Protein AF-A0A7S7SJK0-F1 (afdb_monomer_lite)

pLDDT: mean 70.86, std 20.05, range [31.08, 94.06]

Secondary structure (DSSP, 8-state):
------------------------S---SSSTT---TT--HHHHHHHHHHHHHHH---SHHHHHHHHHHHHHHHHHHHHHHHHHHHHHHHHHHHHHHHHHH-TT--HHHHHHHHHHH--HHHHHHHHHHHHHHHHHHHHHHHHHHHHHHHHHS--

Sequence (155 aa):
MQIFSQTTEDFVPSRRLAKTAGAGPLAGDASDNLITCIEDPSLYSSLRDDVHQHFNPTTRFEQHLADAIAEELWRKARYSLVETTALTVAIERDWETVQQSCPDADPSYRTYVAFRNLDARDTACVRASQDSETRAWRRSRADVATLQALRSKPR

Structure (mmCIF, N/CA/C/O backbone):
data_AF-A0A7S7SJK0-F1
#
_entry.id   AF-A0A7S7SJK0-F1
#
loop_
_atom_site.group_PDB
_atom_site.id
_atom_site.type_symbol
_atom_site.label_atom_id
_atom_site.label_alt_id
_atom_site.label_comp_id
_atom_site.label_asym_id
_atom_site.label_entity_id
_atom_site.label_seq_id
_atom_site.pdbx_PDB_ins_code
_atom_site.Cartn_x
_atom_site.Cartn_y
_atom_site.Cartn_z
_atom_site.occupancy
_atom_site.B_iso_or_equiv
_atom_site.auth_seq_id
_atom_site.auth_comp_id
_atom_site.auth_asym_id
_atom_site.auth_atom_id
_atom_site.pdbx_PDB_model_num
ATOM 1 N N . MET A 1 1 ? -8.897 -25.981 -47.854 1.00 40.97 1 MET A N 1
ATOM 2 C CA . MET A 1 1 ? -7.761 -25.352 -47.149 1.00 40.97 1 MET A CA 1
ATOM 3 C C . MET A 1 1 ? -8.038 -23.852 -47.136 1.00 40.97 1 MET A C 1
ATOM 5 O O . MET A 1 1 ? -7.828 -23.197 -48.145 1.00 40.97 1 MET A O 1
ATOM 9 N N . GLN A 1 2 ? -8.709 -23.359 -46.092 1.00 31.08 2 GLN A N 1
ATOM 10 C CA . GLN A 1 2 ? -9.203 -21.978 -46.014 1.00 31.08 2 GLN A CA 1
ATOM 11 C C . GLN A 1 2 ? -8.197 -21.105 -45.261 1.00 31.08 2 GLN A C 1
ATOM 13 O O . GLN A 1 2 ? -7.796 -21.433 -44.148 1.00 31.08 2 GLN A O 1
ATOM 18 N N . ILE A 1 3 ? -7.796 -20.012 -45.906 1.00 34.19 3 ILE A N 1
ATOM 19 C CA . ILE A 1 3 ? -6.937 -18.956 -45.375 1.00 34.19 3 ILE A CA 1
ATOM 20 C C . ILE A 1 3 ? -7.861 -17.972 -44.649 1.00 34.19 3 ILE A C 1
ATOM 22 O O . ILE A 1 3 ? -8.669 -17.303 -45.291 1.00 34.19 3 ILE A O 1
ATOM 26 N N . PHE A 1 4 ? -7.784 -17.912 -43.318 1.00 31.47 4 PHE A N 1
ATOM 27 C CA . PHE A 1 4 ? -8.498 -16.905 -42.535 1.00 31.47 4 PHE A CA 1
ATOM 28 C C . PHE A 1 4 ? -7.706 -15.595 -42.543 1.00 31.47 4 PHE A C 1
ATOM 30 O O . PHE A 1 4 ? -6.696 -15.449 -41.862 1.00 31.47 4 PHE A O 1
ATOM 37 N N . SER A 1 5 ? -8.198 -14.650 -43.339 1.00 37.75 5 SER A N 1
ATOM 38 C CA . SER A 1 5 ? -7.931 -13.220 -43.221 1.00 37.75 5 SER A CA 1
ATOM 39 C C . SER A 1 5 ? -8.634 -12.703 -41.964 1.00 37.75 5 SER A C 1
ATOM 41 O O . SER A 1 5 ? -9.856 -12.572 -41.971 1.00 37.75 5 SER A O 1
ATOM 43 N N . GLN A 1 6 ? -7.891 -12.420 -40.894 1.00 34.84 6 GLN A N 1
ATOM 44 C CA . GLN A 1 6 ? -8.413 -11.655 -39.763 1.00 34.84 6 GLN A CA 1
ATOM 45 C C . GLN A 1 6 ? -8.103 -10.178 -39.986 1.00 34.84 6 GLN A C 1
ATOM 47 O O . GLN A 1 6 ? -6.962 -9.730 -39.908 1.00 34.84 6 GLN A O 1
ATOM 52 N N . THR A 1 7 ? -9.159 -9.451 -40.323 1.00 32.53 7 THR A N 1
ATOM 53 C CA . THR A 1 7 ? -9.252 -8.000 -40.265 1.00 32.53 7 THR A CA 1
ATOM 54 C C . THR A 1 7 ? -9.003 -7.523 -38.839 1.00 32.53 7 THR A C 1
ATOM 56 O O . THR A 1 7 ? -9.594 -8.029 -37.888 1.00 32.53 7 THR A O 1
ATOM 59 N N . THR A 1 8 ? -8.121 -6.537 -38.715 1.00 42.62 8 THR A N 1
ATOM 60 C CA . THR A 1 8 ? -7.952 -5.666 -37.553 1.00 42.62 8 THR A CA 1
ATOM 61 C C . THR A 1 8 ? -9.282 -5.001 -37.204 1.00 42.62 8 THR A C 1
ATOM 63 O O . THR A 1 8 ? -9.654 -4.009 -37.827 1.00 42.62 8 THR A O 1
ATOM 66 N N . GLU A 1 9 ? -9.990 -5.551 -36.221 1.00 32.28 9 GLU A N 1
ATOM 67 C CA . GLU A 1 9 ? -11.040 -4.844 -35.492 1.00 32.28 9 GLU A CA 1
ATOM 68 C C . GLU A 1 9 ? -10.443 -4.291 -34.194 1.00 32.28 9 GLU A C 1
ATOM 70 O O . GLU A 1 9 ? -10.109 -5.020 -33.262 1.00 32.28 9 GLU A O 1
ATOM 75 N N . ASP A 1 10 ? -10.233 -2.977 -34.212 1.00 32.53 10 ASP A N 1
ATOM 76 C CA . ASP A 1 10 ? -10.351 -2.026 -33.111 1.00 32.53 10 ASP A CA 1
ATOM 77 C C . ASP A 1 10 ? -10.392 -2.609 -31.688 1.00 32.53 10 ASP A C 1
ATOM 79 O O . ASP A 1 10 ? -11.446 -2.823 -31.084 1.00 32.53 10 ASP A O 1
ATOM 83 N N . PHE A 1 11 ? -9.212 -2.737 -31.078 1.00 31.73 11 PHE A N 1
ATOM 84 C CA . PHE A 1 11 ? -9.103 -2.822 -29.627 1.00 31.73 11 PHE A CA 1
ATOM 85 C C . PHE A 1 11 ? -9.371 -1.436 -29.025 1.00 31.73 11 PHE A C 1
ATOM 87 O O . PHE A 1 11 ? -8.457 -0.660 -28.752 1.00 31.73 11 PHE A O 1
ATOM 94 N N . VAL A 1 12 ? -10.646 -1.111 -28.816 1.00 31.88 12 VAL A N 1
ATOM 95 C CA . VAL A 1 12 ? -11.053 -0.026 -27.918 1.00 31.88 12 VAL A CA 1
ATOM 96 C C . VAL A 1 12 ? -11.186 -0.637 -26.522 1.00 31.88 12 VAL A C 1
ATOM 98 O O . VAL A 1 12 ? -12.154 -1.365 -26.281 1.00 31.88 12 VAL A O 1
ATOM 101 N N . PRO A 1 13 ? -10.283 -0.371 -25.557 1.00 34.19 13 PRO A N 1
ATOM 102 C CA . PRO A 1 13 ? -10.493 -0.812 -24.189 1.00 34.19 13 PRO A CA 1
ATOM 103 C C . PRO A 1 13 ? -11.550 0.090 -23.548 1.00 34.19 13 PRO A C 1
ATOM 105 O O . PRO A 1 13 ? -11.265 0.967 -22.739 1.00 34.19 13 PRO A O 1
ATOM 108 N N . SER A 1 14 ? -12.813 -0.146 -23.890 1.00 36.09 14 SER A N 1
ATOM 109 C CA . SER A 1 14 ? -13.962 0.427 -23.204 1.00 36.09 14 SER A CA 1
ATOM 110 C C . SER A 1 14 ? -14.224 -0.358 -21.913 1.00 36.09 14 SER A C 1
ATOM 112 O O . SER A 1 14 ? -15.298 -0.922 -21.711 1.00 36.09 14 SER A O 1
ATOM 114 N N . ARG A 1 15 ? -13.236 -0.412 -21.008 1.00 36.66 15 ARG A N 1
ATOM 115 C CA . ARG A 1 15 ? -13.470 -0.847 -19.626 1.00 36.66 15 ARG A CA 1
ATOM 116 C C . ARG A 1 15 ? -14.046 0.336 -18.862 1.00 36.66 15 ARG A C 1
ATOM 118 O O . ARG A 1 15 ? -13.325 1.128 -18.264 1.00 36.66 15 ARG A O 1
ATOM 125 N N . ARG A 1 16 ? -15.377 0.455 -18.900 1.00 31.94 16 ARG A N 1
ATOM 126 C CA . ARG A 1 16 ? -16.115 1.248 -17.914 1.00 31.94 16 ARG A CA 1
ATOM 127 C C . ARG A 1 16 ? -15.641 0.821 -16.528 1.00 31.94 16 ARG A C 1
ATOM 129 O O . ARG A 1 16 ? -15.718 -0.359 -16.192 1.00 31.94 16 ARG A O 1
ATOM 136 N N . LEU A 1 17 ? -15.176 1.793 -15.752 1.00 36.09 17 LEU A N 1
ATOM 137 C CA . LEU A 1 17 ? -15.018 1.693 -14.308 1.00 36.09 17 LEU A CA 1
ATOM 138 C C . LEU A 1 17 ? -16.317 1.114 -13.743 1.00 36.09 17 LEU A C 1
ATOM 140 O O . LEU A 1 17 ? -17.369 1.755 -13.806 1.00 36.09 17 LEU A O 1
ATOM 144 N N . ALA A 1 18 ? -16.275 -0.135 -13.288 1.00 35.88 18 ALA A N 1
ATOM 145 C CA . ALA A 1 18 ? -17.434 -0.765 -12.690 1.00 35.88 18 ALA A CA 1
ATOM 146 C C . ALA A 1 18 ? -17.691 -0.063 -11.353 1.00 35.88 18 ALA A C 1
ATOM 148 O O . ALA A 1 18 ? -16.939 -0.240 -10.400 1.00 35.88 18 ALA A O 1
ATOM 149 N N . LYS A 1 19 ? -18.748 0.755 -11.283 1.00 35.94 19 LYS A N 1
ATOM 150 C CA . LYS A 1 19 ? -19.325 1.163 -9.999 1.00 35.94 19 LYS A CA 1
ATOM 151 C C . LYS A 1 19 ? -19.824 -0.109 -9.323 1.00 35.94 19 LYS A C 1
ATOM 153 O O . LYS A 1 19 ? -20.880 -0.624 -9.686 1.00 35.94 19 LYS A O 1
ATOM 158 N N . THR A 1 20 ? -19.068 -0.635 -8.370 1.00 37.34 20 THR A N 1
ATOM 159 C CA . THR A 1 20 ? -19.557 -1.696 -7.497 1.00 37.34 20 THR A CA 1
ATOM 160 C C . THR A 1 20 ? -20.664 -1.116 -6.627 1.00 37.34 20 THR A C 1
ATOM 162 O O . THR A 1 20 ? -20.424 -0.274 -5.765 1.00 37.34 20 THR A O 1
ATOM 165 N N . ALA A 1 21 ? -21.897 -1.558 -6.870 1.00 36.03 21 ALA A N 1
ATOM 166 C CA . ALA A 1 21 ? -23.017 -1.394 -5.953 1.00 36.03 21 ALA A CA 1
ATOM 167 C C . ALA A 1 21 ? -22.788 -2.311 -4.737 1.00 36.03 21 ALA A C 1
ATOM 169 O O . ALA A 1 21 ? -23.409 -3.358 -4.602 1.00 36.03 21 ALA A O 1
ATOM 170 N N . GLY A 1 22 ? -21.815 -1.956 -3.899 1.00 36.53 22 GLY A N 1
ATOM 171 C CA . GLY A 1 22 ? -21.465 -2.652 -2.666 1.00 36.53 22 GLY A CA 1
ATOM 172 C C . GLY A 1 22 ? -21.418 -1.630 -1.543 1.00 36.53 22 GLY A C 1
ATOM 173 O O . GLY A 1 22 ? -20.632 -0.691 -1.589 1.00 36.53 22 GLY A O 1
ATOM 174 N N . ALA A 1 23 ? -22.334 -1.765 -0.592 1.00 38.72 23 ALA A N 1
ATOM 175 C CA . ALA A 1 23 ? -22.609 -0.792 0.450 1.00 38.72 23 ALA A CA 1
ATOM 176 C C . ALA A 1 23 ? -21.415 -0.568 1.399 1.00 38.72 23 ALA A C 1
ATOM 178 O O . ALA A 1 23 ? -21.038 -1.452 2.162 1.00 38.72 23 ALA A O 1
ATOM 179 N N . GLY A 1 24 ? -20.901 0.660 1.399 1.00 37.38 24 GLY A N 1
ATOM 180 C CA . GLY A 1 24 ? -20.089 1.268 2.452 1.00 37.38 24 GLY A CA 1
ATOM 181 C C . GLY A 1 24 ? -20.411 2.771 2.503 1.00 37.38 24 GLY A C 1
ATOM 182 O O . GLY A 1 24 ? -20.765 3.339 1.467 1.00 37.38 24 GLY A O 1
ATOM 183 N N . PRO A 1 25 ? -20.366 3.441 3.671 1.00 34.09 25 PRO A N 1
ATOM 184 C CA . PRO A 1 25 ? -20.977 4.761 3.866 1.00 34.09 25 PRO A CA 1
ATOM 185 C C . PRO A 1 25 ? -20.201 5.951 3.266 1.00 34.09 25 PRO A C 1
ATOM 187 O O . PRO A 1 25 ? -20.456 7.088 3.651 1.00 34.09 25 PRO A O 1
ATOM 190 N N . LEU A 1 26 ? -19.280 5.750 2.320 1.00 40.62 26 LEU A N 1
ATOM 191 C CA . LEU A 1 26 ? -18.434 6.823 1.785 1.00 40.62 26 LEU A CA 1
ATOM 192 C C . LEU A 1 26 ? -18.559 6.937 0.260 1.00 40.62 26 LEU A C 1
ATOM 194 O O . LEU A 1 26 ? -17.663 6.603 -0.513 1.00 40.62 26 LEU A O 1
ATOM 198 N N . ALA A 1 27 ? -19.706 7.459 -0.176 1.00 38.97 27 ALA A N 1
ATOM 199 C CA . ALA A 1 27 ? -19.883 7.983 -1.525 1.00 38.97 27 ALA A CA 1
ATOM 200 C C . ALA A 1 27 ? -19.248 9.386 -1.614 1.00 38.97 27 ALA A C 1
ATOM 202 O O . ALA A 1 27 ? -19.915 10.394 -1.397 1.00 38.97 27 ALA A O 1
ATOM 203 N N . GLY A 1 28 ? -17.945 9.431 -1.896 1.00 33.97 28 GLY A N 1
ATOM 204 C CA . GLY A 1 28 ? -17.220 10.620 -2.355 1.00 33.97 28 GLY A CA 1
ATOM 205 C C . GLY A 1 28 ? -16.698 10.396 -3.777 1.00 33.97 28 GLY A C 1
ATOM 206 O O . GLY A 1 28 ? -16.425 9.256 -4.163 1.00 33.97 28 GLY A O 1
ATOM 207 N N . ASP A 1 29 ? -16.610 11.458 -4.576 1.00 34.47 29 ASP A N 1
ATOM 208 C CA . ASP A 1 29 ? -16.262 11.378 -5.997 1.00 34.47 29 ASP A CA 1
ATOM 209 C C . ASP A 1 29 ? -14.880 10.727 -6.268 1.00 34.47 29 ASP A C 1
ATOM 211 O O . ASP A 1 29 ? -13.823 11.223 -5.895 1.00 34.47 29 ASP A O 1
ATOM 215 N N . ALA A 1 30 ? -14.943 9.604 -6.989 1.00 45.72 30 ALA A N 1
ATOM 216 C CA . ALA A 1 30 ? -14.101 9.164 -8.111 1.00 45.72 30 ALA A CA 1
ATOM 217 C C . ALA A 1 30 ? -12.598 8.795 -7.986 1.00 45.72 30 ALA A C 1
ATOM 219 O O . ALA A 1 30 ? -12.090 8.279 -8.980 1.00 45.72 30 ALA A O 1
ATOM 220 N N . SER A 1 31 ? -11.891 8.903 -6.854 1.00 39.91 31 SER A N 1
ATOM 221 C CA . SER A 1 31 ? -10.561 8.239 -6.707 1.00 39.91 31 SER A CA 1
ATOM 222 C C . SER A 1 31 ? -10.532 7.134 -5.659 1.00 39.91 31 SER A C 1
ATOM 224 O O . SER A 1 31 ? -9.945 6.076 -5.880 1.00 39.91 31 SER A O 1
ATOM 226 N N . ASP A 1 32 ? -11.216 7.348 -4.541 1.00 39.22 32 ASP A N 1
ATOM 227 C CA . ASP A 1 32 ? -11.075 6.492 -3.358 1.00 39.22 32 ASP A CA 1
ATOM 228 C C . ASP A 1 32 ? -11.828 5.156 -3.498 1.00 39.22 32 ASP A C 1
ATOM 230 O O . ASP A 1 32 ? -11.499 4.178 -2.832 1.00 39.22 32 ASP A O 1
ATOM 234 N N . ASN A 1 33 ? -12.783 5.100 -4.434 1.00 40.28 33 ASN A N 1
ATOM 235 C CA . ASN A 1 33 ? -13.671 3.962 -4.697 1.00 40.28 33 ASN A CA 1
ATOM 236 C C . ASN A 1 33 ? -13.323 3.179 -5.977 1.00 40.28 33 ASN A C 1
ATOM 238 O O . ASN A 1 33 ? -14.126 2.372 -6.449 1.00 40.28 33 ASN A O 1
ATOM 242 N N . LEU A 1 34 ? -12.166 3.433 -6.594 1.00 40.44 34 LEU A N 1
ATOM 243 C CA . LEU A 1 34 ? -11.755 2.699 -7.790 1.00 40.44 34 LEU A CA 1
ATOM 244 C C . LEU A 1 34 ? -11.255 1.313 -7.402 1.00 40.44 34 LEU A C 1
ATOM 246 O O . LEU A 1 34 ? -10.059 1.146 -7.199 1.00 40.44 34 LEU A O 1
ATOM 250 N N . ILE A 1 35 ? -12.153 0.328 -7.329 1.00 44.25 35 ILE A N 1
ATOM 251 C CA . ILE A 1 35 ? -11.729 -1.068 -7.253 1.00 44.25 35 ILE A CA 1
ATOM 252 C C . ILE A 1 35 ? -11.104 -1.442 -8.595 1.00 44.25 35 ILE A C 1
ATOM 254 O O . ILE A 1 35 ? -11.789 -1.632 -9.602 1.00 44.25 35 ILE A O 1
ATOM 258 N N . THR A 1 36 ? -9.778 -1.463 -8.638 1.00 49.06 36 THR A N 1
ATOM 259 C CA . THR A 1 36 ? -9.019 -1.945 -9.789 1.00 49.06 36 THR A CA 1
ATOM 260 C C . THR A 1 36 ? -9.283 -3.443 -9.963 1.00 49.06 36 THR A C 1
ATOM 262 O O . THR A 1 36 ? -9.511 -4.165 -8.998 1.00 49.06 36 THR A O 1
ATOM 265 N N . CYS A 1 37 ? -9.258 -3.961 -11.195 1.00 48.22 37 CYS A N 1
ATOM 266 C CA . CYS A 1 37 ? -9.547 -5.379 -11.485 1.00 48.22 37 CYS A CA 1
ATOM 267 C C . CYS A 1 37 ? -8.523 -6.385 -10.911 1.00 48.22 37 CYS A C 1
ATOM 269 O O . CYS A 1 37 ? -8.579 -7.567 -11.231 1.00 48.22 37 CYS A O 1
ATOM 271 N N . ILE A 1 38 ? -7.571 -5.889 -10.128 1.00 50.00 38 ILE A N 1
ATOM 272 C CA . ILE A 1 38 ? -6.495 -6.603 -9.437 1.00 50.00 38 ILE A CA 1
ATOM 273 C C . ILE A 1 38 ? -6.698 -6.582 -7.914 1.00 50.00 38 ILE A C 1
ATOM 275 O O . ILE A 1 38 ? -5.887 -7.133 -7.178 1.00 50.00 38 ILE A O 1
ATOM 279 N N . GLU A 1 39 ? -7.771 -5.960 -7.428 1.00 62.91 39 GLU A N 1
ATOM 280 C CA . GLU A 1 39 ? -8.103 -5.944 -6.009 1.00 62.91 39 GLU A CA 1
ATOM 281 C C . GLU A 1 39 ? -8.801 -7.230 -5.590 1.00 62.91 39 GLU A C 1
ATOM 283 O O . GLU A 1 39 ? -9.778 -7.651 -6.208 1.00 62.91 39 GLU A O 1
ATOM 288 N N . ASP A 1 40 ? -8.298 -7.822 -4.509 1.00 69.56 40 ASP A N 1
ATOM 289 C CA . ASP A 1 40 ? -8.893 -8.971 -3.844 1.00 69.56 40 ASP A CA 1
ATOM 290 C C . ASP A 1 40 ? -9.774 -8.487 -2.675 1.00 69.56 40 ASP A C 1
ATOM 292 O O . ASP A 1 40 ? -9.247 -8.034 -1.652 1.00 69.56 40 ASP A O 1
ATOM 296 N N . PRO A 1 41 ? -11.115 -8.560 -2.787 1.00 71.50 41 PRO A N 1
ATOM 297 C CA . PRO A 1 41 ? -12.013 -8.187 -1.698 1.00 71.50 41 PRO A CA 1
ATOM 298 C C . PRO A 1 41 ? -11.835 -9.073 -0.462 1.00 71.50 41 PRO A C 1
ATOM 300 O O . PRO A 1 41 ? -12.111 -8.628 0.653 1.00 71.50 41 PRO A O 1
ATOM 303 N N . SER A 1 42 ? -11.356 -10.310 -0.639 1.00 80.12 42 SER A N 1
ATOM 304 C CA . SER A 1 42 ? -11.136 -11.237 0.472 1.00 80.12 42 SER A CA 1
ATOM 305 C C . SER A 1 42 ? -9.980 -10.789 1.369 1.00 80.12 42 SER A C 1
ATOM 307 O O . SER A 1 42 ? -10.044 -10.978 2.585 1.00 80.12 42 SER A O 1
ATOM 309 N N . LEU A 1 43 ? -8.991 -10.080 0.810 1.00 82.12 43 LEU A N 1
ATOM 310 C CA . LEU A 1 43 ? -7.908 -9.470 1.577 1.00 82.12 43 LEU A CA 1
ATOM 311 C C . LEU A 1 43 ? -8.432 -8.394 2.535 1.00 82.12 43 LEU A C 1
ATOM 313 O O . LEU A 1 43 ? -8.006 -8.349 3.686 1.00 82.12 43 LEU A O 1
ATOM 317 N N . TYR A 1 44 ? -9.367 -7.546 2.092 1.00 84.06 44 TYR A N 1
ATOM 318 C CA . TYR A 1 44 ? -9.967 -6.542 2.976 1.00 84.06 44 TYR A CA 1
ATOM 319 C C . TYR A 1 44 ? -10.726 -7.200 4.132 1.00 84.06 44 TYR A C 1
ATOM 321 O O . TYR A 1 44 ? -10.549 -6.800 5.281 1.00 84.06 44 TYR A O 1
ATOM 329 N N . SER A 1 45 ? -11.529 -8.230 3.848 1.00 85.38 45 SER A N 1
ATOM 330 C CA . SER A 1 45 ? -12.238 -8.981 4.890 1.00 85.38 45 SER A CA 1
ATOM 331 C C . SER A 1 45 ? -11.275 -9.609 5.899 1.00 85.38 45 SER A C 1
ATOM 333 O O . SER A 1 45 ? -11.467 -9.419 7.094 1.00 85.38 45 SER A O 1
ATOM 335 N N . SER A 1 46 ? -10.199 -10.254 5.434 1.00 89.81 46 SER A N 1
ATOM 336 C CA . SER A 1 46 ? -9.170 -10.825 6.314 1.00 89.81 46 SER A CA 1
ATOM 337 C C . SER A 1 46 ? -8.510 -9.761 7.192 1.00 89.81 46 SER A C 1
ATOM 339 O O . SER A 1 46 ? -8.412 -9.936 8.401 1.00 89.81 46 SER A O 1
ATOM 341 N N . LEU A 1 47 ? -8.102 -8.629 6.606 1.00 89.44 47 LEU A N 1
ATOM 342 C CA . LEU A 1 47 ? -7.484 -7.527 7.352 1.00 89.44 47 LEU A CA 1
ATOM 343 C C . LEU A 1 47 ? -8.438 -6.942 8.394 1.00 89.44 47 LEU A C 1
ATOM 345 O O . LEU A 1 47 ? -8.022 -6.590 9.496 1.00 89.44 47 LEU A O 1
ATOM 349 N N . ARG A 1 48 ? -9.722 -6.827 8.053 1.00 91.38 48 ARG A N 1
ATOM 350 C CA . ARG A 1 48 ? -10.748 -6.358 8.979 1.00 91.38 48 ARG A CA 1
ATOM 351 C C . ARG A 1 48 ? -10.895 -7.311 10.158 1.00 91.38 48 ARG A C 1
ATOM 353 O O . ARG A 1 48 ? -10.866 -6.848 11.297 1.00 91.38 48 ARG A O 1
ATOM 360 N N . ASP A 1 49 ? -11.013 -8.607 9.894 1.00 92.62 49 ASP A N 1
ATOM 361 C CA . ASP A 1 49 ? -11.152 -9.625 10.933 1.00 92.62 49 ASP A CA 1
ATOM 362 C C . ASP A 1 49 ? -9.925 -9.639 11.858 1.00 92.62 49 ASP A C 1
ATOM 364 O O . ASP A 1 49 ? -10.084 -9.598 13.079 1.00 92.62 49 ASP A O 1
ATOM 368 N N . ASP A 1 50 ? -8.712 -9.561 11.300 1.00 93.56 50 ASP A N 1
ATOM 369 C CA . ASP A 1 50 ? -7.460 -9.496 12.065 1.00 93.56 50 ASP A CA 1
ATOM 370 C C . ASP A 1 50 ? -7.398 -8.258 12.974 1.00 93.56 50 ASP A C 1
ATOM 372 O O . ASP A 1 50 ? -7.049 -8.346 14.157 1.00 93.56 50 ASP A O 1
ATOM 376 N N . VAL A 1 51 ? -7.759 -7.082 12.448 1.00 91.31 51 VAL A N 1
ATOM 377 C CA . VAL A 1 51 ? -7.760 -5.826 13.213 1.00 91.31 51 VAL A CA 1
ATOM 378 C C . VAL A 1 51 ? -8.822 -5.870 14.315 1.00 91.31 51 VAL A C 1
ATOM 380 O O . VAL A 1 51 ? -8.546 -5.487 15.456 1.00 91.31 51 VAL A O 1
ATOM 383 N N . HIS A 1 52 ? -10.020 -6.378 14.023 1.00 92.69 52 HIS A N 1
ATOM 384 C CA . HIS A 1 52 ? -11.076 -6.540 15.026 1.00 92.69 52 HIS A CA 1
ATOM 385 C C . HIS A 1 52 ? -10.695 -7.563 16.093 1.00 92.69 52 HIS A C 1
ATOM 387 O O . HIS A 1 52 ? -10.926 -7.306 17.272 1.00 92.69 52 HIS A O 1
ATOM 393 N N . GLN A 1 53 ? -10.046 -8.668 15.729 1.00 94.06 53 GLN A N 1
ATOM 394 C CA . GLN A 1 53 ? -9.539 -9.649 16.686 1.00 94.06 53 GLN A CA 1
ATOM 395 C C . GLN A 1 53 ? -8.441 -9.051 17.577 1.00 94.06 53 GLN A C 1
ATOM 397 O O . GLN A 1 53 ? -8.437 -9.273 18.790 1.00 94.06 53 GLN A O 1
ATOM 402 N N . HIS A 1 54 ? -7.527 -8.265 17.005 1.00 91.94 54 HIS A N 1
ATOM 403 C CA . HIS A 1 54 ? -6.416 -7.657 17.736 1.00 91.94 54 HIS A CA 1
ATOM 404 C C . HIS A 1 54 ? -6.880 -6.573 18.722 1.00 91.94 54 HIS A C 1
ATOM 406 O O . HIS A 1 54 ? -6.463 -6.535 19.887 1.00 91.94 54 HIS A O 1
ATOM 412 N N . PHE A 1 55 ? -7.755 -5.672 18.270 1.00 89.06 55 PHE A N 1
ATOM 413 C CA . PHE A 1 55 ? -8.209 -4.547 19.085 1.00 89.06 55 PHE A CA 1
ATOM 414 C C . PHE A 1 55 ? -9.445 -4.859 19.934 1.00 89.06 55 PHE A C 1
ATOM 416 O O . PHE A 1 55 ? -9.647 -4.175 20.938 1.00 89.06 55 PHE A O 1
ATOM 423 N N . ASN A 1 56 ? -10.215 -5.894 19.583 1.00 92.19 56 ASN A N 1
ATOM 424 C CA . ASN A 1 56 ? -11.471 -6.301 20.218 1.00 92.19 56 ASN A CA 1
ATOM 425 C C . ASN A 1 56 ? -12.392 -5.102 20.536 1.00 92.19 56 ASN A C 1
ATOM 427 O O . ASN A 1 56 ? -12.650 -4.817 21.712 1.00 92.19 56 ASN A O 1
ATOM 431 N N . PRO A 1 57 ? -12.824 -4.337 19.514 1.00 90.62 57 PRO A N 1
ATOM 432 C CA . PRO A 1 57 ? -13.560 -3.098 19.718 1.00 90.62 57 PRO A CA 1
ATOM 433 C C . PRO A 1 57 ? -14.939 -3.366 20.337 1.00 90.62 57 PRO A C 1
ATOM 435 O O . PRO A 1 57 ? -15.743 -4.145 19.828 1.00 90.62 57 PRO A O 1
ATOM 438 N N . THR A 1 58 ? -15.239 -2.676 21.435 1.00 91.31 58 THR A N 1
ATOM 439 C CA . THR A 1 58 ? -16.470 -2.868 22.222 1.00 91.31 58 THR A CA 1
ATOM 440 C C . THR A 1 58 ? -17.498 -1.763 22.020 1.00 91.31 58 THR A C 1
ATOM 442 O O . THR A 1 58 ? -18.687 -1.969 22.262 1.00 91.31 58 THR A O 1
ATOM 445 N N . THR A 1 59 ? -17.061 -0.585 21.573 1.00 90.75 59 THR A N 1
ATOM 446 C CA . THR A 1 59 ? -17.947 0.545 21.271 1.00 90.75 59 THR A CA 1
ATOM 447 C C . THR A 1 59 ? -18.046 0.784 19.768 1.00 90.75 59 THR A C 1
ATOM 449 O O . THR A 1 59 ? -17.141 0.439 19.011 1.00 90.75 59 THR A O 1
ATOM 452 N N . ARG A 1 60 ? -19.120 1.447 19.317 1.00 88.06 60 ARG A N 1
ATOM 453 C CA . ARG A 1 60 ? -19.267 1.839 17.901 1.00 88.06 60 ARG A CA 1
ATOM 454 C C . ARG A 1 60 ? -18.114 2.714 17.405 1.00 88.06 60 ARG A C 1
ATOM 456 O O . ARG A 1 60 ? -17.725 2.611 16.249 1.00 88.06 60 ARG A O 1
ATOM 463 N N . PHE A 1 61 ? -17.574 3.571 18.270 1.00 87.38 61 PHE A N 1
ATOM 464 C CA . PHE A 1 61 ? -16.443 4.426 17.917 1.00 87.38 61 PHE A CA 1
ATOM 465 C C . PHE A 1 61 ? -15.156 3.611 17.739 1.00 87.38 61 PHE A C 1
ATOM 467 O O . PHE A 1 61 ? -14.456 3.787 16.748 1.00 87.38 61 PHE A O 1
ATOM 474 N N . GLU A 1 62 ? -14.883 2.663 18.641 1.00 86.88 62 GLU A N 1
ATOM 475 C CA . GLU A 1 62 ? -13.754 1.731 18.504 1.00 86.88 62 GLU A CA 1
ATOM 476 C C . GLU A 1 62 ? -13.888 0.856 17.250 1.00 86.88 62 GLU A C 1
ATOM 478 O O . GLU A 1 62 ? -12.898 0.634 16.561 1.00 86.88 62 GLU A O 1
ATOM 483 N N . GLN A 1 63 ? -15.104 0.400 16.923 1.00 89.62 63 GLN A N 1
ATOM 484 C CA . GLN A 1 63 ? -15.377 -0.366 15.701 1.00 89.62 63 GLN A CA 1
ATOM 485 C C . GLN A 1 63 ? -15.072 0.457 14.450 1.00 89.62 63 GLN A C 1
ATOM 487 O O . GLN A 1 63 ? -14.422 -0.038 13.537 1.00 89.62 63 GLN A O 1
ATOM 492 N N . HIS A 1 64 ? -15.486 1.727 14.431 1.00 88.56 64 HIS A N 1
ATOM 493 C CA . HIS A 1 64 ? -15.192 2.624 13.318 1.00 88.56 64 HIS A CA 1
ATOM 494 C C . HIS A 1 64 ? -13.686 2.853 13.139 1.00 88.56 64 HIS A C 1
ATOM 496 O O . HIS A 1 64 ? -13.194 2.818 12.016 1.00 88.56 64 HIS A O 1
ATOM 502 N N . LEU A 1 65 ? -12.943 3.037 14.236 1.00 85.19 65 LEU A N 1
ATOM 503 C CA . LEU A 1 65 ? -11.484 3.166 14.183 1.00 85.19 65 LEU A CA 1
ATOM 504 C C . LEU A 1 65 ? -10.809 1.874 13.699 1.00 85.19 65 LEU A C 1
ATOM 506 O O . LEU A 1 65 ? -9.876 1.937 12.906 1.00 85.19 65 LEU A O 1
ATOM 510 N N . ALA A 1 66 ? -11.285 0.708 14.140 1.00 86.94 66 ALA A N 1
ATOM 511 C CA . ALA A 1 66 ? -10.778 -0.583 13.680 1.00 86.94 66 ALA A CA 1
ATOM 512 C C . ALA A 1 66 ? -11.033 -0.789 12.174 1.00 86.94 66 ALA A C 1
ATOM 514 O O . ALA A 1 66 ? -10.120 -1.162 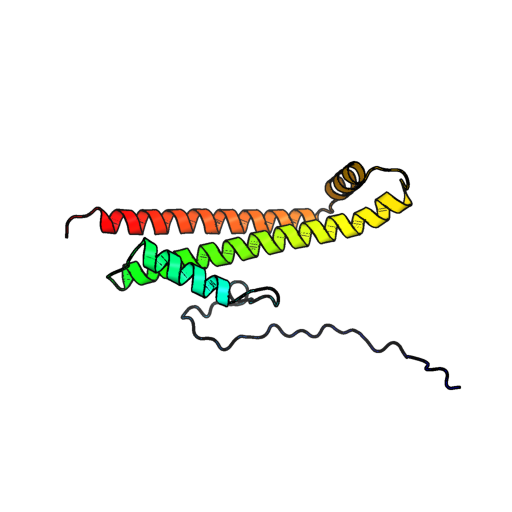11.440 1.00 86.94 66 ALA A O 1
ATOM 515 N N . ASP A 1 67 ? -12.238 -0.471 11.695 1.00 88.25 67 ASP A N 1
ATOM 516 C CA . ASP A 1 67 ? -12.572 -0.522 10.267 1.00 88.25 67 ASP A CA 1
ATOM 517 C C . ASP A 1 67 ? -11.697 0.441 9.445 1.00 88.25 67 ASP A C 1
ATOM 519 O O . ASP A 1 67 ? -11.190 0.054 8.391 1.00 88.25 67 ASP A O 1
ATOM 523 N N . ALA A 1 68 ? -11.451 1.657 9.948 1.00 85.12 68 ALA A N 1
ATOM 524 C CA . ALA A 1 68 ? -10.576 2.634 9.298 1.00 85.12 68 ALA A CA 1
ATOM 525 C C . ALA A 1 68 ? -9.120 2.145 9.208 1.00 85.12 68 ALA A C 1
ATOM 527 O O . ALA A 1 68 ? -8.486 2.283 8.165 1.00 85.12 68 ALA A O 1
ATOM 528 N N . ILE A 1 69 ? -8.591 1.511 10.262 1.00 87.12 69 ILE A N 1
ATOM 529 C CA . ILE A 1 69 ? -7.243 0.921 10.238 1.00 87.12 69 ILE A CA 1
ATOM 530 C C . ILE A 1 69 ? -7.154 -0.185 9.182 1.00 87.12 69 ILE A C 1
ATOM 532 O O . ILE A 1 69 ? -6.200 -0.199 8.403 1.00 87.12 69 ILE A O 1
ATOM 536 N N . ALA A 1 70 ? -8.130 -1.097 9.139 1.00 87.62 70 ALA A N 1
ATOM 537 C CA . ALA A 1 70 ? -8.160 -2.176 8.153 1.00 87.62 70 ALA A CA 1
ATOM 538 C C . ALA A 1 70 ? -8.237 -1.634 6.717 1.00 87.62 70 ALA A C 1
ATOM 540 O O . ALA A 1 70 ? -7.532 -2.112 5.827 1.00 87.62 70 ALA A O 1
ATOM 541 N N . GLU A 1 71 ? -9.045 -0.596 6.498 1.00 84.62 71 GLU A N 1
ATOM 542 C CA . GLU A 1 71 ? -9.160 0.071 5.204 1.00 84.62 71 GLU A CA 1
ATOM 543 C C . GLU A 1 71 ? -7.848 0.744 4.782 1.00 84.62 71 GLU A C 1
ATOM 545 O O . GLU A 1 71 ? -7.422 0.586 3.639 1.00 84.62 71 GLU A O 1
ATOM 550 N N . GLU A 1 72 ? -7.163 1.445 5.686 1.00 83.75 72 GLU A N 1
ATOM 551 C CA . GLU A 1 72 ? -5.872 2.076 5.384 1.00 83.75 72 GLU A CA 1
ATOM 552 C C . GLU A 1 72 ? -4.775 1.035 5.095 1.00 83.75 72 GLU A C 1
ATOM 554 O O . GLU A 1 72 ? -3.965 1.229 4.186 1.00 83.75 72 GLU A O 1
ATOM 559 N N . LEU A 1 73 ? -4.763 -0.103 5.802 1.00 84.56 73 LEU A N 1
ATOM 560 C CA . LEU A 1 73 ? -3.858 -1.222 5.497 1.00 84.56 73 LEU A CA 1
ATOM 561 C C . LEU A 1 73 ? -4.130 -1.808 4.108 1.00 84.56 73 LEU A C 1
ATOM 563 O O . LEU A 1 73 ? -3.198 -2.066 3.344 1.00 84.56 73 LEU A O 1
ATOM 567 N N . TRP A 1 74 ? -5.404 -1.970 3.757 1.00 84.69 74 TRP A N 1
ATOM 568 C CA . TRP A 1 74 ? -5.807 -2.446 2.440 1.00 84.69 74 TRP A CA 1
ATOM 569 C C . TRP A 1 74 ? -5.439 -1.447 1.330 1.00 84.69 74 TRP A C 1
ATOM 571 O O . TRP A 1 74 ? -4.834 -1.828 0.327 1.00 84.69 74 TRP A O 1
ATOM 581 N N . ARG A 1 75 ? -5.693 -0.146 1.529 1.00 79.25 75 ARG A N 1
ATOM 582 C CA . ARG A 1 75 ? -5.266 0.933 0.616 1.00 79.25 75 ARG A CA 1
ATOM 583 C C . ARG A 1 75 ? -3.747 0.970 0.445 1.00 79.25 75 ARG A C 1
ATOM 585 O O . ARG A 1 75 ? -3.265 1.134 -0.672 1.00 79.25 75 ARG A O 1
ATOM 592 N N . LYS A 1 76 ? -2.982 0.757 1.517 1.00 81.06 76 LYS A N 1
ATOM 593 C CA . LYS A 1 76 ? -1.519 0.662 1.451 1.00 81.06 76 LYS A CA 1
ATOM 594 C C . LYS A 1 76 ? -1.060 -0.489 0.555 1.00 81.06 76 LYS A C 1
ATOM 596 O O . LYS A 1 76 ? -0.195 -0.282 -0.294 1.00 81.06 76 LYS A O 1
ATOM 601 N N . ALA A 1 77 ? -1.649 -1.675 0.710 1.00 81.00 77 ALA A N 1
ATOM 602 C CA . ALA A 1 77 ? -1.339 -2.815 -0.151 1.00 81.00 77 ALA A CA 1
ATOM 603 C C . ALA A 1 77 ? -1.602 -2.484 -1.633 1.00 81.00 77 ALA A C 1
ATOM 605 O O . ALA A 1 77 ? -0.794 -2.824 -2.496 1.00 81.00 77 ALA A O 1
ATOM 606 N N . ARG A 1 78 ? -2.678 -1.736 -1.916 1.00 77.94 78 ARG A N 1
ATOM 607 C CA . ARG A 1 78 ? -3.005 -1.255 -3.268 1.00 77.94 78 ARG A CA 1
ATOM 608 C C . ARG A 1 78 ? -1.961 -0.280 -3.814 1.00 77.94 78 ARG A C 1
ATOM 610 O O . ARG A 1 78 ? -1.502 -0.477 -4.934 1.00 77.94 78 ARG A O 1
ATOM 617 N N . TYR A 1 79 ? -1.554 0.734 -3.047 1.00 77.38 79 TYR A N 1
ATOM 618 C CA . TYR A 1 79 ? -0.529 1.688 -3.497 1.00 77.38 79 TYR A CA 1
ATOM 619 C C . TYR A 1 79 ? 0.811 1.008 -3.773 1.00 77.38 79 TYR A C 1
ATOM 621 O O . TYR A 1 79 ? 1.426 1.275 -4.803 1.00 77.38 79 TYR A O 1
ATOM 629 N N . SER A 1 80 ? 1.215 0.070 -2.914 1.00 76.56 80 SER A N 1
ATOM 630 C CA . SER A 1 80 ? 2.444 -0.701 -3.110 1.00 76.56 80 SER A CA 1
ATOM 631 C C . SER A 1 80 ? 2.378 -1.580 -4.365 1.00 76.56 80 SER A C 1
ATOM 633 O O . SER A 1 80 ? 3.341 -1.636 -5.132 1.00 76.56 80 SER A O 1
ATOM 635 N N . LEU A 1 81 ? 1.229 -2.215 -4.633 1.00 77.19 81 LEU A N 1
ATOM 636 C CA . LEU A 1 81 ? 1.027 -3.007 -5.847 1.00 77.19 81 LEU A CA 1
ATOM 637 C C . LEU A 1 81 ? 1.076 -2.137 -7.108 1.00 77.19 81 LEU A C 1
ATOM 639 O O . LEU A 1 81 ? 1.727 -2.512 -8.082 1.00 77.19 81 LEU A O 1
ATOM 643 N N . VAL A 1 82 ? 0.405 -0.982 -7.096 1.00 73.62 82 VAL A N 1
ATOM 644 C CA . VAL A 1 82 ? 0.400 -0.041 -8.225 1.00 73.62 82 VAL A CA 1
ATOM 645 C C . VAL A 1 82 ? 1.799 0.509 -8.478 1.00 73.62 82 VAL A C 1
ATOM 647 O O . VAL A 1 82 ? 2.231 0.508 -9.625 1.00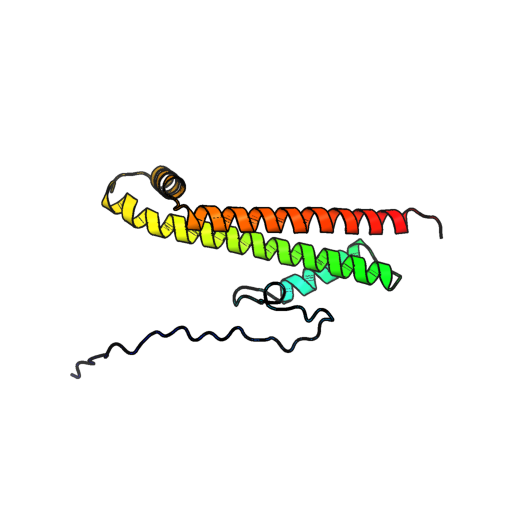 73.62 82 VAL A O 1
ATOM 650 N N . GLU A 1 83 ? 2.522 0.922 -7.434 1.00 75.00 83 GLU A N 1
ATOM 651 C CA . GLU A 1 83 ? 3.906 1.397 -7.548 1.00 75.00 83 GLU A CA 1
ATOM 652 C C . GLU A 1 83 ? 4.810 0.319 -8.148 1.00 75.00 83 GLU A C 1
ATOM 654 O O . GLU A 1 83 ? 5.501 0.576 -9.132 1.00 75.00 83 GLU A O 1
ATOM 659 N N . THR A 1 84 ? 4.751 -0.902 -7.607 1.00 76.81 84 THR A N 1
ATOM 660 C CA . THR A 1 84 ? 5.567 -2.025 -8.084 1.00 76.81 84 THR A CA 1
ATOM 661 C C . THR A 1 84 ? 5.233 -2.361 -9.534 1.00 76.81 84 THR A C 1
ATOM 663 O O . THR A 1 84 ? 6.132 -2.484 -10.356 1.00 76.81 84 THR A O 1
ATOM 666 N N . THR A 1 85 ? 3.946 -2.441 -9.882 1.00 75.88 85 THR A N 1
ATOM 667 C CA . THR A 1 85 ? 3.507 -2.770 -11.246 1.00 75.88 85 THR A CA 1
ATOM 668 C C . THR A 1 85 ? 3.895 -1.677 -12.239 1.00 75.88 85 THR A C 1
ATOM 670 O O . THR A 1 85 ? 4.398 -1.982 -13.317 1.00 75.88 85 THR A O 1
ATOM 673 N N . ALA A 1 86 ? 3.686 -0.404 -11.890 1.00 73.69 86 ALA A N 1
ATOM 674 C CA . ALA A 1 86 ? 4.059 0.720 -12.742 1.00 73.69 86 ALA A CA 1
ATOM 675 C C . ALA A 1 86 ? 5.573 0.751 -12.982 1.00 73.69 86 ALA A C 1
ATOM 677 O O . ALA A 1 86 ? 6.008 0.908 -14.121 1.00 73.69 86 ALA A O 1
ATOM 678 N N . LEU A 1 87 ? 6.364 0.529 -11.929 1.00 76.69 87 LEU A N 1
ATOM 679 C CA . LEU A 1 87 ? 7.816 0.459 -12.021 1.00 76.69 87 LEU A CA 1
ATOM 680 C C . LEU A 1 87 ? 8.279 -0.728 -12.874 1.00 76.69 87 LEU A C 1
ATOM 682 O O . LEU A 1 87 ? 9.134 -0.550 -13.736 1.00 76.69 87 LEU A O 1
ATOM 686 N N . THR A 1 88 ? 7.703 -1.916 -12.677 1.00 80.69 88 THR A N 1
ATOM 687 C CA . THR A 1 88 ? 8.015 -3.109 -13.477 1.00 80.69 88 THR A CA 1
ATOM 688 C C . THR A 1 88 ? 7.724 -2.874 -14.953 1.00 80.69 88 THR A C 1
ATOM 690 O O . THR A 1 88 ? 8.607 -3.087 -15.773 1.00 80.69 88 THR A O 1
ATOM 693 N N . VAL A 1 89 ? 6.538 -2.360 -15.295 1.00 78.12 89 VAL A N 1
ATOM 694 C CA . VAL A 1 89 ? 6.168 -2.081 -16.692 1.00 78.12 89 VAL A CA 1
ATOM 695 C C . VAL A 1 89 ? 7.097 -1.042 -17.320 1.00 78.12 89 VAL A C 1
ATOM 697 O O . VAL A 1 89 ? 7.469 -1.173 -18.485 1.00 78.12 89 VAL A O 1
ATOM 700 N N . ALA A 1 90 ? 7.477 -0.004 -16.574 1.00 75.62 90 ALA A N 1
ATOM 701 C CA . ALA A 1 90 ? 8.395 1.013 -17.076 1.00 75.62 90 ALA A CA 1
ATOM 702 C C . ALA A 1 90 ? 9.808 0.443 -17.303 1.00 75.62 90 ALA A C 1
ATOM 704 O O . ALA A 1 90 ? 10.404 0.675 -18.353 1.00 75.62 90 ALA A O 1
ATOM 705 N N . ILE A 1 91 ? 10.302 -0.387 -16.377 1.00 78.44 91 ILE A N 1
ATOM 706 C CA . ILE A 1 91 ? 11.577 -1.099 -16.530 1.00 78.44 91 ILE A CA 1
ATOM 707 C C . ILE A 1 91 ? 11.534 -2.061 -17.722 1.00 78.44 91 ILE A C 1
ATOM 709 O O . ILE A 1 91 ? 12.491 -2.104 -18.485 1.00 78.44 91 ILE A O 1
ATOM 713 N N . GLU A 1 92 ? 10.448 -2.813 -17.913 1.00 80.88 92 GLU A N 1
ATOM 714 C CA . GLU A 1 92 ? 10.289 -3.758 -19.028 1.00 80.88 92 GLU A CA 1
ATOM 715 C C . GLU A 1 92 ? 10.289 -3.059 -20.393 1.00 80.88 92 GLU A C 1
ATOM 717 O O . GLU A 1 92 ? 10.921 -3.540 -21.332 1.00 80.88 92 GLU A O 1
ATOM 722 N N . ARG A 1 93 ? 9.636 -1.897 -20.508 1.00 79.50 93 ARG A N 1
ATOM 723 C CA . ARG A 1 93 ? 9.645 -1.098 -21.747 1.00 79.50 93 ARG A CA 1
ATOM 724 C C . ARG A 1 93 ? 11.052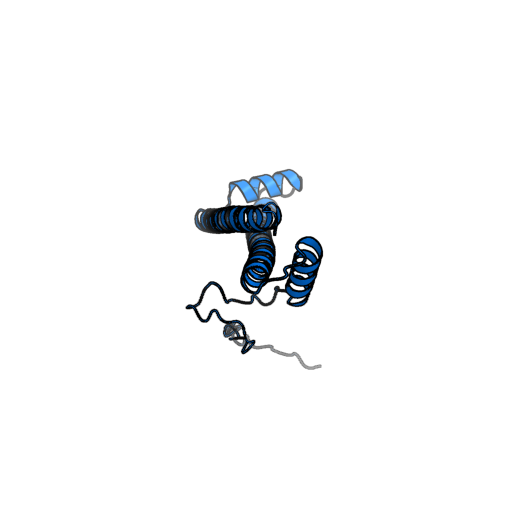 -0.657 -22.131 1.00 79.50 93 ARG A C 1
ATOM 726 O O . ARG A 1 93 ? 11.444 -0.760 -23.293 1.00 79.50 93 ARG A O 1
ATOM 733 N N . ASP A 1 94 ? 11.824 -0.197 -21.154 1.00 78.69 94 ASP A N 1
ATOM 734 C CA . ASP A 1 94 ? 13.199 0.231 -21.399 1.00 78.69 94 ASP A CA 1
ATOM 735 C C . ASP A 1 94 ? 14.169 -0.943 -21.522 1.00 78.69 94 ASP A C 1
ATOM 737 O O . ASP A 1 94 ? 15.189 -0.834 -22.204 1.00 78.69 94 ASP A O 1
ATOM 741 N N . TRP A 1 95 ? 13.842 -2.092 -20.935 1.00 80.00 95 TRP A N 1
ATOM 742 C CA . TRP A 1 95 ? 14.636 -3.308 -21.044 1.00 80.00 95 TRP A CA 1
ATOM 743 C C . TRP A 1 95 ? 14.848 -3.729 -22.494 1.00 80.00 95 TRP A C 1
ATOM 745 O O . TRP A 1 95 ? 15.973 -4.047 -22.880 1.00 80.00 95 TRP A O 1
ATOM 755 N N . GLU A 1 96 ? 13.792 -3.707 -23.309 1.00 80.88 96 GLU A N 1
ATOM 756 C CA . GLU A 1 96 ? 13.880 -4.045 -24.733 1.00 80.88 96 GLU A CA 1
ATOM 757 C C . GLU A 1 96 ? 14.825 -3.089 -25.474 1.00 80.88 96 GLU A C 1
ATOM 759 O O . GLU A 1 96 ? 15.649 -3.521 -26.283 1.00 80.88 96 GLU A O 1
ATOM 764 N N . THR A 1 97 ? 14.782 -1.802 -25.129 1.00 81.44 97 THR A N 1
ATOM 765 C CA . THR A 1 97 ? 15.662 -0.770 -25.693 1.00 81.44 97 THR A CA 1
ATOM 766 C C . THR A 1 97 ? 17.126 -0.993 -25.294 1.00 81.44 97 THR A C 1
ATOM 768 O O . THR A 1 97 ? 18.037 -0.903 -26.128 1.00 81.44 97 THR A O 1
ATOM 771 N N . VAL A 1 98 ? 17.385 -1.341 -24.030 1.00 81.06 98 VAL A N 1
ATOM 772 C CA . VAL A 1 98 ? 18.740 -1.665 -23.554 1.00 81.06 98 VAL A CA 1
ATOM 773 C C . VAL A 1 98 ? 19.237 -2.970 -24.174 1.00 81.06 98 VAL A C 1
ATOM 775 O O . VAL A 1 98 ? 20.394 -3.059 -24.565 1.00 81.06 98 VAL A O 1
ATOM 778 N N . GLN A 1 99 ? 18.376 -3.973 -24.337 1.00 85.88 99 GLN A N 1
ATOM 779 C CA . GLN A 1 99 ? 18.733 -5.239 -24.975 1.00 85.88 99 GLN A CA 1
ATOM 780 C C . GLN A 1 99 ? 19.120 -5.059 -26.448 1.00 85.88 99 GLN A C 1
ATOM 782 O O . GLN A 1 99 ? 20.037 -5.727 -26.920 1.00 85.88 99 GLN A O 1
ATOM 787 N N . GLN A 1 100 ? 18.455 -4.156 -27.170 1.00 85.50 100 GLN A N 1
ATOM 788 C CA . GLN A 1 100 ? 18.804 -3.843 -28.558 1.00 85.50 100 GLN A CA 1
ATOM 789 C C . GLN A 1 100 ? 20.135 -3.084 -28.673 1.00 85.50 100 GLN A C 1
ATOM 791 O O . GLN A 1 100 ? 20.887 -3.307 -29.619 1.00 85.50 100 GLN A O 1
ATOM 796 N N . SER A 1 101 ? 20.440 -2.201 -27.718 1.00 85.88 101 SER A N 1
ATOM 797 C CA . SER A 1 101 ? 21.656 -1.371 -27.733 1.00 85.88 101 SER A CA 1
ATOM 798 C C . SER A 1 101 ? 22.875 -2.036 -27.079 1.00 85.88 101 SER A C 1
ATOM 800 O O . SER A 1 101 ? 24.009 -1.724 -27.436 1.00 85.88 101 SER A O 1
ATOM 802 N N . CYS A 1 102 ? 22.660 -2.950 -26.133 1.00 85.38 102 CYS A N 1
ATOM 803 C CA . CYS A 1 102 ? 23.678 -3.667 -25.364 1.00 85.38 102 CYS A CA 1
ATOM 804 C C . CYS A 1 102 ? 23.269 -5.148 -25.183 1.00 85.38 102 CYS A C 1
ATOM 806 O O . CYS A 1 102 ? 22.885 -5.558 -24.083 1.00 85.38 102 CYS A O 1
ATOM 808 N N . PRO A 1 103 ? 23.353 -5.978 -26.240 1.00 85.88 103 PRO A N 1
ATOM 809 C CA . PRO A 1 103 ? 22.837 -7.352 -26.230 1.00 85.88 103 PRO A CA 1
ATOM 810 C C . PRO A 1 103 ? 23.537 -8.284 -25.232 1.00 85.88 103 PRO A C 1
ATOM 812 O O . PRO A 1 103 ? 22.903 -9.221 -24.743 1.00 85.88 103 PRO A O 1
ATOM 815 N N . ASP A 1 104 ? 24.790 -7.992 -24.872 1.00 90.44 104 ASP A N 1
ATOM 816 C CA . ASP A 1 104 ? 25.598 -8.780 -23.929 1.00 90.44 104 ASP A CA 1
ATOM 817 C C . ASP A 1 104 ? 25.547 -8.255 -22.483 1.00 90.44 104 ASP A C 1
ATOM 819 O O . ASP A 1 104 ? 26.205 -8.803 -21.600 1.00 90.44 104 ASP A O 1
ATOM 823 N N . ALA A 1 105 ? 24.780 -7.192 -22.208 1.00 84.31 105 ALA A N 1
ATOM 824 C CA . ALA A 1 105 ? 24.650 -6.660 -20.853 1.00 84.31 105 ALA A CA 1
ATOM 825 C C . ALA A 1 105 ? 24.057 -7.709 -19.904 1.00 84.31 105 ALA A C 1
ATOM 827 O O . ALA A 1 105 ? 23.109 -8.407 -20.275 1.00 84.31 105 ALA A O 1
ATOM 828 N N . ASP A 1 106 ? 24.551 -7.784 -18.669 1.00 85.69 106 ASP A N 1
ATOM 829 C CA . ASP A 1 106 ? 23.947 -8.657 -17.667 1.00 85.69 106 ASP A CA 1
ATOM 830 C C . ASP A 1 106 ? 22.545 -8.142 -17.269 1.00 85.69 106 ASP A C 1
ATOM 832 O O . ASP A 1 106 ? 22.262 -6.942 -17.380 1.00 85.69 106 ASP A O 1
ATOM 836 N N . PRO A 1 107 ? 21.646 -9.024 -16.797 1.00 81.00 107 PRO A N 1
ATOM 837 C CA . PRO A 1 107 ? 20.308 -8.629 -16.367 1.00 81.00 107 PRO A CA 1
ATOM 838 C C . PRO A 1 107 ? 20.299 -7.483 -15.342 1.00 81.00 107 PRO A C 1
ATOM 840 O O . PRO A 1 107 ? 19.448 -6.600 -15.411 1.00 81.00 107 PRO A O 1
ATOM 843 N N . SER A 1 108 ? 21.264 -7.450 -14.421 1.00 80.56 108 SER A N 1
ATOM 844 C CA . SER A 1 108 ? 21.324 -6.433 -13.366 1.00 80.56 108 SER A CA 1
ATOM 845 C C . SER A 1 108 ? 21.647 -5.050 -13.934 1.00 80.56 108 SER A C 1
ATOM 847 O O . SER A 1 108 ? 21.016 -4.061 -13.553 1.00 80.56 108 SER A O 1
ATOM 849 N N . TYR A 1 109 ? 22.592 -4.969 -14.874 1.00 77.62 109 TYR A N 1
ATOM 850 C CA . TYR A 1 109 ? 22.923 -3.737 -15.581 1.00 77.62 109 TYR A CA 1
ATOM 851 C C . TYR A 1 109 ? 21.745 -3.233 -16.413 1.00 77.62 109 TYR A C 1
ATOM 853 O O . TYR A 1 109 ? 21.457 -2.037 -16.394 1.00 77.62 109 TYR A O 1
ATOM 861 N N . ARG A 1 110 ? 21.008 -4.128 -17.084 1.00 76.88 110 ARG A N 1
ATOM 862 C CA . ARG A 1 110 ? 19.806 -3.748 -17.845 1.00 76.88 110 ARG A CA 1
ATOM 863 C C . ARG A 1 110 ? 18.726 -3.153 -16.945 1.00 76.88 110 ARG A C 1
ATOM 865 O O . ARG A 1 110 ? 18.224 -2.078 -17.265 1.00 76.88 110 ARG A O 1
ATOM 872 N N . THR A 1 111 ? 18.441 -3.772 -15.794 1.00 75.06 111 THR A N 1
ATOM 873 C CA . THR A 1 111 ? 17.508 -3.214 -14.795 1.00 75.06 111 THR A CA 1
ATOM 874 C C . THR A 1 111 ? 17.963 -1.834 -14.338 1.00 75.06 111 THR A C 1
ATOM 876 O O . THR A 1 111 ? 17.158 -0.910 -14.256 1.00 75.06 111 THR A O 1
ATOM 879 N N . TYR A 1 112 ? 19.257 -1.679 -14.041 1.00 77.06 112 TYR A N 1
ATOM 880 C CA . TYR A 1 112 ? 19.808 -0.410 -13.580 1.00 77.06 112 TYR A CA 1
ATOM 881 C C . TYR A 1 112 ? 19.667 0.694 -14.634 1.00 77.06 112 TYR A C 1
ATOM 883 O O . TYR A 1 112 ? 19.217 1.791 -14.309 1.00 77.06 112 TYR A O 1
ATOM 891 N N . VAL A 1 113 ? 20.018 0.417 -15.891 1.00 79.19 113 VAL A N 1
ATOM 892 C CA . VAL A 1 113 ? 19.910 1.395 -16.981 1.00 79.19 113 VAL A CA 1
ATOM 893 C C . VAL A 1 113 ? 18.448 1.748 -17.253 1.00 79.19 113 VAL A C 1
ATOM 895 O O . VAL A 1 113 ? 18.132 2.931 -17.336 1.00 79.19 113 VAL A O 1
ATOM 898 N N . ALA A 1 114 ? 17.551 0.760 -17.296 1.00 77.31 114 ALA A N 1
ATOM 899 C CA . ALA A 1 114 ? 16.117 0.992 -17.455 1.00 77.31 114 ALA A CA 1
ATOM 900 C C . ALA A 1 114 ? 15.542 1.845 -16.309 1.00 77.31 114 ALA A C 1
ATOM 902 O O . ALA A 1 114 ? 14.824 2.811 -16.539 1.00 77.31 114 ALA A O 1
ATOM 903 N N . PHE A 1 115 ? 15.946 1.579 -15.064 1.00 76.00 115 PHE A N 1
ATOM 904 C CA . PHE A 1 115 ? 15.558 2.406 -13.921 1.00 76.00 115 PHE A CA 1
ATOM 905 C C . PHE A 1 115 ? 16.080 3.849 -14.025 1.00 76.00 115 PHE A C 1
ATOM 907 O O . PHE A 1 115 ? 15.398 4.802 -13.653 1.00 76.00 115 PHE A O 1
ATOM 914 N N . ARG A 1 116 ? 17.309 4.035 -14.517 1.00 79.44 116 ARG A N 1
ATOM 915 C CA . ARG A 1 116 ? 17.924 5.363 -14.685 1.00 79.44 116 ARG A CA 1
ATOM 916 C C . ARG A 1 116 ? 17.280 6.182 -15.801 1.00 79.44 116 ARG A C 1
ATOM 91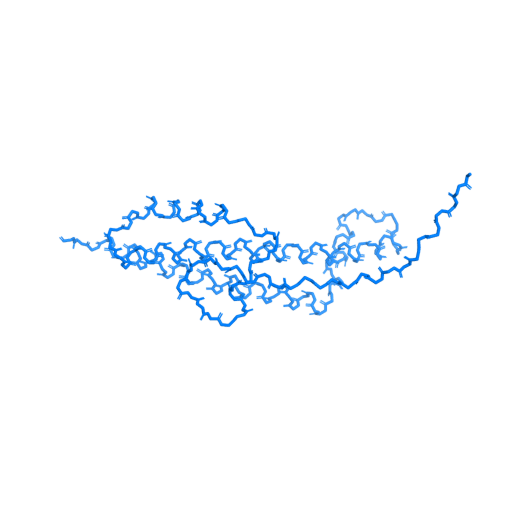8 O O . ARG A 1 116 ? 17.376 7.407 -15.750 1.00 79.44 116 ARG A O 1
ATOM 925 N N . ASN A 1 117 ? 16.663 5.511 -16.765 1.00 79.94 117 ASN A N 1
ATOM 926 C CA . ASN A 1 117 ? 16.049 6.115 -17.939 1.00 79.94 117 ASN A CA 1
ATOM 927 C C . ASN A 1 117 ? 14.541 6.349 -17.793 1.00 79.94 117 ASN A C 1
ATOM 929 O O . ASN A 1 117 ? 13.953 6.943 -18.695 1.00 79.94 117 ASN A O 1
ATOM 933 N N . LEU A 1 118 ? 13.947 5.969 -16.651 1.00 78.38 118 LEU A N 1
ATOM 934 C CA . LEU A 1 118 ? 12.550 6.265 -16.335 1.00 78.38 118 LEU A CA 1
ATOM 935 C C . LEU A 1 118 ? 12.220 7.719 -16.662 1.00 78.38 118 LEU A C 1
ATOM 937 O O . LEU A 1 118 ? 12.876 8.656 -16.190 1.00 78.38 118 LEU A O 1
ATOM 941 N N . ASP A 1 119 ? 11.182 7.904 -17.470 1.00 78.00 119 ASP A N 1
ATOM 942 C CA . ASP A 1 119 ? 10.796 9.230 -17.905 1.00 78.00 119 ASP A CA 1
ATOM 943 C C . ASP A 1 119 ? 10.225 10.062 -16.733 1.00 78.00 119 ASP A C 1
ATOM 945 O O . ASP A 1 119 ? 9.954 9.586 -15.619 1.00 78.00 119 ASP A O 1
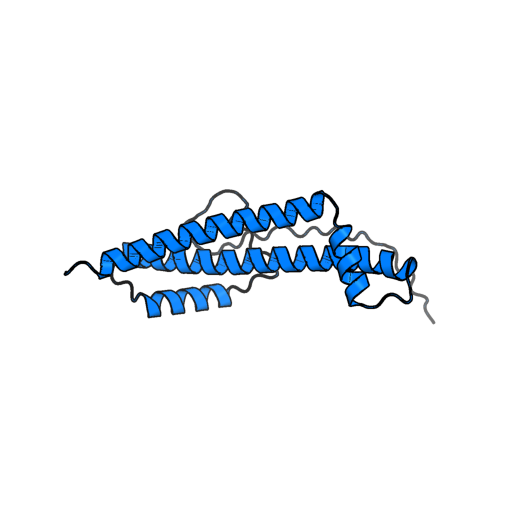ATOM 949 N N . ALA A 1 120 ? 10.054 11.364 -16.968 1.00 76.50 120 ALA A N 1
ATOM 950 C CA . ALA A 1 120 ? 9.543 12.275 -15.946 1.00 76.50 120 ALA A CA 1
ATOM 951 C C . ALA A 1 120 ? 8.105 11.936 -15.506 1.00 76.50 120 ALA A C 1
ATOM 953 O O . ALA A 1 120 ? 7.718 12.271 -14.385 1.00 76.50 120 ALA A O 1
ATOM 954 N N . ARG A 1 121 ? 7.312 11.284 -16.366 1.00 74.88 121 ARG A N 1
ATOM 955 C CA . ARG A 1 121 ? 5.919 10.919 -16.099 1.00 74.88 121 ARG A CA 1
ATOM 956 C C . ARG A 1 121 ? 5.845 9.693 -15.192 1.00 74.88 121 ARG A C 1
ATOM 958 O O . ARG A 1 121 ? 5.110 9.728 -14.205 1.00 74.88 121 ARG A O 1
ATOM 965 N N . ASP A 1 122 ? 6.618 8.658 -15.483 1.00 73.56 122 ASP A N 1
ATOM 966 C CA . ASP A 1 122 ? 6.709 7.434 -14.691 1.00 73.56 122 ASP A CA 1
ATOM 967 C C . ASP A 1 122 ? 7.310 7.747 -13.316 1.00 73.56 122 ASP A C 1
ATOM 969 O O . ASP A 1 122 ? 6.754 7.366 -12.283 1.00 73.56 122 ASP A O 1
ATOM 973 N N . THR A 1 123 ? 8.345 8.593 -13.278 1.00 74.81 123 THR A N 1
ATOM 974 C CA . THR A 1 123 ? 8.906 9.115 -12.022 1.00 74.81 123 THR A CA 1
ATOM 975 C C . THR A 1 123 ? 7.871 9.903 -11.207 1.00 74.81 123 THR A C 1
ATOM 977 O O . THR A 1 123 ? 7.816 9.780 -9.980 1.00 74.81 123 THR A O 1
ATOM 980 N N . ALA A 1 124 ? 7.032 10.721 -11.854 1.00 75.44 124 ALA A N 1
ATOM 981 C CA . ALA A 1 124 ? 5.970 11.463 -11.172 1.00 75.44 124 ALA A CA 1
ATOM 982 C C . ALA A 1 124 ? 4.866 10.541 -10.629 1.00 75.44 124 ALA A C 1
ATOM 984 O O . ALA A 1 124 ? 4.349 10.791 -9.540 1.00 75.44 124 ALA A O 1
ATOM 985 N N . CYS A 1 125 ? 4.530 9.465 -11.347 1.00 72.06 125 CYS A N 1
ATOM 986 C CA . CYS A 1 125 ? 3.550 8.473 -10.907 1.00 72.06 125 CYS A CA 1
ATOM 987 C C . CYS A 1 125 ? 4.023 7.725 -9.651 1.00 72.06 125 CYS A C 1
ATOM 989 O O . CYS A 1 125 ? 3.278 7.647 -8.673 1.00 72.06 125 CYS A O 1
ATOM 991 N N . VAL A 1 126 ? 5.283 7.273 -9.637 1.00 72.81 126 VAL A N 1
ATOM 992 C CA . VAL A 1 126 ? 5.906 6.637 -8.463 1.00 72.81 126 VAL A CA 1
ATOM 993 C C . VAL A 1 126 ? 5.877 7.580 -7.256 1.00 72.81 126 VAL A C 1
ATOM 995 O O . VAL A 1 126 ? 5.403 7.202 -6.187 1.00 72.81 126 VAL A O 1
ATOM 998 N N . ARG A 1 127 ? 6.282 8.846 -7.431 1.00 77.81 127 ARG A N 1
ATOM 999 C CA . ARG A 1 127 ? 6.245 9.850 -6.349 1.00 77.81 127 ARG A CA 1
ATOM 1000 C C . ARG A 1 127 ? 4.835 10.093 -5.810 1.00 77.81 127 ARG A C 1
ATOM 1002 O O . ARG A 1 127 ? 4.643 10.130 -4.600 1.00 77.81 127 ARG A O 1
ATOM 1009 N N . ALA A 1 128 ? 3.840 10.222 -6.689 1.00 75.62 128 ALA A N 1
ATOM 1010 C CA . ALA A 1 128 ? 2.451 10.411 -6.274 1.00 75.62 128 ALA A CA 1
ATOM 1011 C C . ALA A 1 128 ? 1.909 9.209 -5.474 1.00 75.62 128 ALA A C 1
ATOM 1013 O O . ALA A 1 128 ? 1.121 9.394 -4.537 1.00 75.62 128 ALA A O 1
ATOM 1014 N N . SER A 1 129 ? 2.349 7.990 -5.812 1.00 73.56 129 SER A N 1
ATOM 1015 C CA . SER A 1 129 ? 2.046 6.781 -5.037 1.00 73.56 129 SER A CA 1
ATOM 1016 C C . SER A 1 129 ? 2.678 6.842 -3.642 1.00 73.56 129 SER A C 1
ATOM 1018 O O . SER A 1 129 ? 1.969 6.708 -2.645 1.00 73.56 129 SER A O 1
ATOM 1020 N N . GLN A 1 130 ? 3.971 7.173 -3.554 1.00 78.44 130 GLN A N 1
ATOM 1021 C CA . GLN A 1 130 ? 4.710 7.299 -2.288 1.00 78.44 130 GLN A CA 1
ATOM 1022 C C . GLN A 1 130 ? 4.130 8.374 -1.355 1.00 78.44 130 GLN A C 1
ATOM 1024 O O . GLN A 1 130 ? 4.015 8.172 -0.140 1.00 78.44 130 GLN A O 1
ATOM 1029 N N . ASP A 1 131 ? 3.709 9.515 -1.905 1.00 80.19 131 ASP A N 1
ATOM 1030 C CA . ASP A 1 131 ? 3.042 10.575 -1.142 1.00 80.19 131 ASP A CA 1
ATOM 1031 C C . ASP A 1 131 ? 1.689 10.107 -0.587 1.00 80.19 131 ASP A C 1
ATOM 1033 O O . ASP A 1 131 ? 1.292 10.452 0.533 1.00 80.19 131 ASP A O 1
ATOM 1037 N N . SER A 1 132 ? 0.959 9.306 -1.363 1.00 75.75 132 SER A N 1
ATOM 1038 C CA . SER A 1 132 ? -0.326 8.737 -0.951 1.00 75.75 132 SER A CA 1
ATOM 1039 C C . SER A 1 132 ? -0.145 7.656 0.116 1.00 75.75 132 SER A C 1
ATOM 1041 O O . SER A 1 132 ? -0.848 7.692 1.129 1.00 75.75 132 SER A O 1
ATOM 1043 N N . GLU A 1 133 ? 0.862 6.792 -0.024 1.00 78.25 133 GLU A N 1
ATOM 1044 C CA . GLU A 1 133 ? 1.256 5.818 0.998 1.00 78.25 133 GLU A CA 1
ATOM 1045 C C . GLU A 1 133 ? 1.656 6.508 2.310 1.00 78.25 133 GLU A C 1
ATOM 1047 O O . GLU A 1 133 ? 1.182 6.147 3.390 1.00 78.25 133 GLU A O 1
ATOM 1052 N N . THR A 1 134 ? 2.477 7.558 2.232 1.00 81.50 134 THR A N 1
ATOM 1053 C CA . THR A 1 134 ? 2.930 8.311 3.410 1.00 81.50 134 THR A CA 1
ATOM 1054 C C . THR A 1 134 ? 1.758 8.929 4.173 1.00 81.50 134 THR A C 1
ATOM 1056 O O . THR A 1 134 ? 1.743 8.923 5.409 1.00 81.50 134 THR A O 1
ATOM 1059 N N . ARG A 1 135 ? 0.757 9.463 3.459 1.00 79.62 135 ARG A N 1
ATOM 1060 C CA . ARG A 1 135 ? -0.460 10.019 4.071 1.00 79.62 135 ARG A CA 1
ATOM 1061 C C . ARG A 1 135 ? -1.294 8.936 4.757 1.00 79.62 135 ARG A C 1
ATOM 1063 O O . ARG A 1 135 ? -1.643 9.123 5.925 1.00 79.62 135 ARG A O 1
ATOM 1070 N N . ALA A 1 136 ? -1.538 7.814 4.080 1.00 77.81 136 ALA A N 1
ATOM 1071 C CA . ALA A 1 136 ? -2.248 6.660 4.640 1.00 77.81 136 ALA A CA 1
ATOM 1072 C C . ALA A 1 136 ? -1.564 6.145 5.921 1.00 77.81 136 ALA A C 1
ATOM 1074 O O . ALA A 1 136 ? -2.199 5.960 6.961 1.00 77.81 136 ALA A O 1
ATOM 1075 N N . TRP A 1 137 ? -0.232 6.032 5.899 1.00 81.62 137 TRP A N 1
ATOM 1076 C CA . TRP A 1 137 ? 0.559 5.589 7.047 1.00 81.62 137 TRP A CA 1
ATOM 1077 C C . TRP A 1 137 ? 0.433 6.508 8.266 1.00 81.62 137 TRP A C 1
ATOM 1079 O O . TRP A 1 137 ? 0.265 6.042 9.395 1.00 81.62 137 TRP A O 1
ATOM 1089 N N . ARG A 1 138 ? 0.507 7.828 8.056 1.00 84.38 138 ARG A N 1
ATOM 1090 C CA . ARG A 1 138 ? 0.360 8.809 9.144 1.00 84.38 138 ARG A CA 1
ATOM 1091 C C . ARG A 1 138 ? -1.019 8.724 9.788 1.00 84.38 138 ARG A C 1
ATOM 1093 O O . ARG A 1 138 ? -1.105 8.781 11.013 1.00 84.38 138 ARG A O 1
ATOM 1100 N N . ARG A 1 139 ? -2.069 8.561 8.978 1.00 83.12 139 ARG A N 1
ATOM 1101 C CA . ARG A 1 139 ? -3.443 8.425 9.465 1.00 83.12 139 ARG A CA 1
ATOM 1102 C C . ARG A 1 139 ? -3.635 7.137 10.261 1.00 83.12 139 ARG A C 1
ATOM 1104 O O . ARG A 1 139 ? -4.024 7.211 11.420 1.00 83.12 139 ARG A O 1
ATOM 1111 N N . SER A 1 140 ? -3.223 5.996 9.706 1.00 83.56 140 SER A N 1
ATOM 1112 C CA . SER A 1 140 ? -3.288 4.699 10.392 1.00 83.56 140 SER A CA 1
ATOM 1113 C C . SER A 1 140 ? -2.581 4.728 11.755 1.00 83.56 140 SER A C 1
ATOM 1115 O O . SER A 1 140 ? -3.132 4.273 12.756 1.00 83.56 140 SER A O 1
ATOM 1117 N N . ARG A 1 141 ? -1.396 5.353 11.851 1.00 87.94 141 ARG A N 1
ATOM 1118 C CA . ARG A 1 141 ? -0.695 5.521 13.138 1.00 87.94 141 ARG A CA 1
ATOM 1119 C C . ARG A 1 141 ? -1.477 6.359 14.151 1.00 87.94 141 ARG A C 1
ATOM 1121 O O . ARG A 1 141 ? -1.424 6.048 15.341 1.00 87.94 141 ARG A O 1
ATOM 1128 N N . ALA A 1 142 ? -2.163 7.413 13.710 1.00 87.44 142 ALA A N 1
ATOM 1129 C CA . ALA A 1 142 ? -2.986 8.247 14.583 1.00 87.44 142 ALA A CA 1
ATOM 1130 C C . ALA A 1 142 ? -4.219 7.486 15.099 1.00 87.44 142 ALA A C 1
ATOM 1132 O O . ALA A 1 142 ? -4.545 7.575 16.286 1.00 87.44 142 ALA A O 1
ATOM 1133 N N . ASP A 1 143 ? -4.853 6.687 14.240 1.00 85.44 143 ASP A N 1
ATOM 113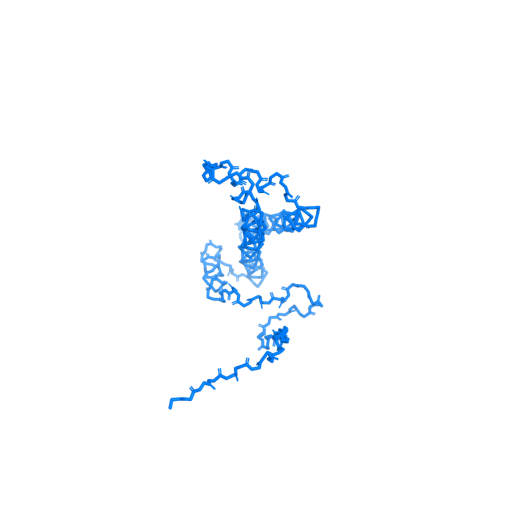4 C CA . ASP A 1 143 ? -6.014 5.871 14.601 1.00 85.44 143 ASP A CA 1
ATOM 1135 C C . ASP A 1 143 ? -5.623 4.757 15.583 1.00 85.44 143 ASP A C 1
ATOM 1137 O O . ASP A 1 143 ? -6.271 4.589 16.618 1.00 85.44 143 ASP A O 1
ATOM 1141 N N . VAL A 1 144 ? -4.496 4.072 15.341 1.00 89.69 144 VAL A N 1
ATOM 1142 C CA . VAL A 1 144 ? -3.927 3.078 16.271 1.00 89.69 144 VAL A CA 1
ATOM 1143 C C . VAL A 1 144 ? -3.621 3.705 17.631 1.00 89.69 144 VAL A C 1
ATOM 1145 O O . VAL A 1 144 ? -4.002 3.149 18.661 1.00 89.69 144 VAL A O 1
ATOM 1148 N N . ALA A 1 145 ? -2.962 4.868 17.658 1.00 90.19 145 ALA A N 1
ATOM 1149 C CA . ALA A 1 145 ? -2.641 5.556 18.908 1.00 90.19 145 ALA A CA 1
ATOM 1150 C C . ALA A 1 145 ? -3.911 5.950 19.681 1.00 90.19 145 ALA A C 1
ATOM 1152 O O . ALA A 1 145 ? -3.961 5.820 20.905 1.00 90.19 145 ALA A O 1
ATOM 1153 N N . THR A 1 146 ? -4.955 6.380 18.968 1.00 88.31 146 THR A N 1
ATOM 1154 C CA . THR A 1 146 ? -6.257 6.724 19.551 1.00 88.31 146 THR A CA 1
ATOM 1155 C C . THR A 1 146 ? -6.930 5.495 20.160 1.00 88.31 146 THR A C 1
ATOM 1157 O O . THR A 1 146 ? -7.352 5.538 21.316 1.00 88.31 146 THR A O 1
ATOM 1160 N N . LEU A 1 147 ? -6.969 4.376 19.431 1.00 87.12 147 LEU A N 1
ATOM 1161 C CA . LEU A 1 147 ? -7.496 3.098 19.920 1.00 87.12 147 LEU A CA 1
ATOM 1162 C C . LEU A 1 147 ? -6.746 2.609 21.166 1.00 87.12 147 LEU A C 1
ATOM 1164 O O . LEU A 1 147 ? -7.364 2.203 22.148 1.00 87.12 147 LEU A O 1
ATOM 1168 N N . GLN A 1 148 ? -5.416 2.700 21.166 1.00 89.38 148 GLN A N 1
ATOM 1169 C CA . GLN A 1 148 ? -4.594 2.338 22.322 1.00 89.38 148 GLN A CA 1
ATOM 1170 C C . GLN A 1 148 ? -4.869 3.241 23.533 1.00 89.38 148 GLN A C 1
ATOM 1172 O O . GLN A 1 148 ? -4.995 2.744 24.653 1.00 89.38 148 GLN A O 1
ATOM 1177 N N . ALA A 1 149 ? -5.018 4.552 23.321 1.00 88.94 149 ALA A N 1
ATOM 1178 C CA . ALA A 1 149 ? -5.306 5.514 24.384 1.00 88.94 149 ALA A CA 1
ATOM 1179 C C . ALA A 1 149 ? -6.702 5.335 25.005 1.00 88.94 149 ALA A C 1
ATOM 1181 O O . ALA A 1 149 ? -6.883 5.572 26.199 1.00 88.94 149 ALA A O 1
ATOM 1182 N N . LEU A 1 150 ? -7.698 4.915 24.221 1.00 86.69 150 LEU A N 1
ATOM 1183 C CA . LEU A 1 150 ? -9.028 4.588 24.745 1.00 86.69 150 LEU A CA 1
ATOM 1184 C C . LEU A 1 150 ? -8.995 3.356 25.653 1.00 86.69 150 LEU A C 1
ATOM 1186 O O . LEU A 1 150 ? -9.709 3.314 26.651 1.00 86.69 150 LEU A O 1
ATOM 1190 N N . ARG A 1 151 ? -8.128 2.384 25.347 1.00 77.88 151 ARG A N 1
ATOM 1191 C CA . ARG A 1 151 ? -7.993 1.144 26.125 1.00 77.88 151 ARG A CA 1
ATOM 1192 C C . ARG A 1 151 ? -7.164 1.298 27.397 1.00 77.88 151 ARG A C 1
ATOM 1194 O O . ARG A 1 151 ? -7.357 0.526 28.329 1.00 77.88 151 ARG A O 1
ATOM 1201 N N . SER A 1 152 ? -6.242 2.257 27.444 1.00 80.38 152 SER A N 1
ATOM 1202 C CA . SER A 1 152 ? -5.414 2.507 28.630 1.00 80.38 152 SER A CA 1
ATOM 1203 C C . SER A 1 152 ? -6.128 3.316 29.717 1.00 80.38 152 SER A C 1
ATOM 1205 O O . SER A 1 152 ? -5.627 3.399 30.839 1.00 80.38 152 SER A O 1
ATOM 1207 N N . LYS A 1 153 ? -7.302 3.891 29.424 1.00 71.56 153 LYS A N 1
ATOM 1208 C CA . LYS A 1 153 ? -8.139 4.541 30.436 1.00 71.56 153 LYS A CA 1
ATOM 1209 C C . LYS A 1 153 ? -8.901 3.481 31.246 1.00 71.56 153 LYS A C 1
ATOM 1211 O O . LYS A 1 153 ? -9.575 2.646 30.641 1.00 71.56 153 LYS A O 1
ATOM 1216 N N . PRO A 1 154 ? -8.823 3.498 32.591 1.00 58.38 154 PRO A N 1
ATOM 1217 C CA . PRO A 1 154 ? -9.648 2.624 33.416 1.00 58.38 154 PRO A CA 1
ATOM 1218 C C . PRO A 1 154 ? -11.130 2.935 33.163 1.00 58.38 154 PRO A C 1
ATOM 1220 O O . PRO A 1 154 ? -11.507 4.106 33.075 1.00 58.38 154 PRO A O 1
ATOM 1223 N N . ARG A 1 155 ? -11.925 1.876 32.980 1.00 58.69 155 ARG A N 1
ATOM 1224 C CA . ARG A 1 155 ? -13.379 1.949 32.785 1.00 58.69 155 ARG A CA 1
ATOM 1225 C C . ARG A 1 155 ? -14.100 2.300 34.076 1.00 58.69 155 ARG A C 1
ATOM 1227 O O . ARG A 1 155 ? -13.661 1.796 35.132 1.00 58.69 155 ARG A O 1
#

Organism: Paludibaculum fermentans (NCBI:txid1473598)

Foldseek 3Di:
DDDDDDDDDDPDPPPDQDPPPDDDPDPDDDDLRRPDPPQDVVQLVVLLVVLCVVLVDDDPVLSVLSNLLSSLVSVLVVLVVCLVVLLVVQLVVQLVVCCVVPVPDDPVVSSVVSNVPRDPVSVVSNVVSVVSNVVSVVSSVVSVVVSVVVVPDDD

Radius of gyration: 22.35 Å; chains: 1; bounding box: 49×38×81 Å